Protein AF-A0A2E4K9B0-F1 (afdb_monomer)

pLDDT: mean 71.7, std 11.9, range [51.56, 93.31]

Secondary structure (DSSP, 8-state):
-TGGGT-S----------SSTT----------GGGHHHHHHHHHHHSGGGGGSTTHHHHSTT--TT-HHHHHHHHHHHHHHHHHHHHHH-

Sequence (90 aa):
MANSNNADLFISIHCDSFSKPSVRGTSTFIMGLSKSNANFNIAKRENSVIELEENSEEVYKDFDPNSTESIMLLNLTQKSKIDNSAILAF

Solvent-accessible surface area (backbone atoms only — not comparable to full-atom values): 6050 Å² total; per-residue (Å²): 107,60,78,82,63,70,53,94,74,88,85,87,88,82,84,85,86,65,97,55,86,85,71,82,85,87,84,83,86,69,83,59,76,94,39,49,71,59,52,45,52,46,50,48,62,70,48,45,62,48,78,73,41,98,56,38,71,74,78,41,68,91,60,52,95,82,42,71,64,52,52,49,53,50,51,53,53,46,64,74,42,40,66,61,45,52,65,73,70,110

Structure (mmCIF, N/CA/C/O backbone):
data_AF-A0A2E4K9B0-F1
#
_entry.id   AF-A0A2E4K9B0-F1
#
loop_
_atom_site.group_PDB
_atom_site.id
_atom_site.type_symbol
_atom_site.label_atom_id
_atom_site.label_alt_id
_atom_site.label_comp_id
_atom_site.label_asym_id
_atom_site.label_entity_id
_atom_site.label_seq_id
_atom_site.pdbx_PDB_ins_code
_atom_site.Cartn_x
_atom_site.Cartn_y
_atom_site.Cartn_z
_atom_site.occupancy
_atom_site.B_iso_or_equiv
_atom_site.auth_seq_id
_atom_site.auth_comp_id
_atom_site.auth_asym_id
_atom_site.auth_atom_id
_atom_site.pdbx_PDB_model_num
ATOM 1 N N . MET A 1 1 ? -13.574 2.511 5.302 1.00 64.56 1 MET A N 1
ATOM 2 C CA . MET A 1 1 ? -14.631 1.759 4.581 1.00 64.56 1 MET A CA 1
ATOM 3 C C . MET A 1 1 ? -14.424 0.250 4.624 1.00 64.56 1 MET A C 1
ATOM 5 O O . MET A 1 1 ? -15.294 -0.411 5.162 1.00 64.56 1 MET A O 1
ATOM 9 N N . ALA A 1 2 ? -13.336 -0.324 4.099 1.00 76.00 2 ALA A N 1
ATOM 10 C CA . ALA A 1 2 ? -13.184 -1.790 4.061 1.00 76.00 2 ALA A CA 1
ATOM 11 C C . ALA A 1 2 ? -13.182 -2.440 5.461 1.00 76.00 2 ALA A C 1
ATOM 13 O O . ALA A 1 2 ? -13.989 -3.325 5.728 1.00 76.00 2 ALA A O 1
ATOM 14 N N . ASN A 1 3 ? -12.364 -1.916 6.381 1.00 71.12 3 ASN A N 1
ATOM 15 C CA . ASN A 1 3 ? -12.327 -2.379 7.775 1.00 71.12 3 ASN A CA 1
ATOM 16 C C . ASN A 1 3 ? -13.669 -2.159 8.489 1.00 71.12 3 ASN A C 1
ATOM 18 O O . ASN A 1 3 ? -14.153 -3.033 9.192 1.00 71.12 3 ASN A O 1
ATOM 22 N N . SER A 1 4 ? -14.290 -1.001 8.252 1.00 75.81 4 SER A N 1
ATOM 23 C CA . SER A 1 4 ? -15.580 -0.597 8.826 1.00 75.81 4 SER A CA 1
ATOM 24 C C . SER A 1 4 ? -16.742 -1.503 8.399 1.00 75.81 4 SER A C 1
ATOM 26 O O . SER A 1 4 ? -17.734 -1.598 9.108 1.00 75.81 4 SER A O 1
ATOM 28 N N . ASN A 1 5 ? -16.629 -2.137 7.228 1.00 78.81 5 ASN A N 1
ATOM 29 C CA . ASN A 1 5 ? -17.642 -3.026 6.661 1.00 78.81 5 ASN A CA 1
ATOM 30 C C . ASN A 1 5 ? -17.277 -4.511 6.818 1.00 78.81 5 ASN A C 1
ATOM 32 O O . ASN A 1 5 ? -17.896 -5.343 6.163 1.00 78.81 5 ASN A O 1
ATOM 36 N N . ASN A 1 6 ? -16.277 -4.849 7.647 1.00 80.06 6 ASN A N 1
ATOM 37 C CA . ASN A 1 6 ? -15.822 -6.229 7.845 1.00 80.06 6 ASN A CA 1
ATOM 38 C C . ASN A 1 6 ? -15.541 -6.969 6.517 1.00 80.06 6 ASN A C 1
ATOM 40 O O . ASN A 1 6 ? -15.869 -8.142 6.371 1.00 80.06 6 ASN A O 1
ATOM 44 N N . ALA A 1 7 ? -14.959 -6.277 5.533 1.00 78.3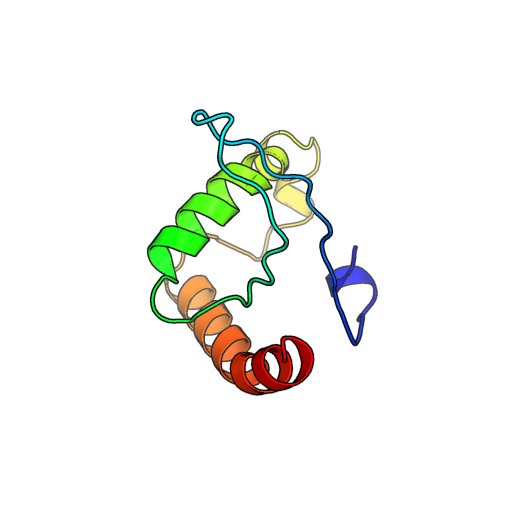1 7 ALA A N 1
ATOM 45 C CA . ALA A 1 7 ? -14.741 -6.850 4.210 1.00 78.31 7 ALA A CA 1
ATOM 46 C C . ALA A 1 7 ? -13.773 -8.047 4.253 1.00 78.31 7 ALA A C 1
ATOM 48 O O . ALA A 1 7 ? -12.693 -7.961 4.839 1.00 78.31 7 ALA A O 1
ATOM 49 N N . ASP A 1 8 ? -14.129 -9.132 3.563 1.00 82.56 8 ASP A N 1
ATOM 50 C CA . ASP A 1 8 ? -13.294 -10.337 3.456 1.00 82.56 8 ASP A CA 1
ATOM 51 C C . ASP A 1 8 ? -12.095 -10.155 2.507 1.00 82.56 8 ASP A C 1
ATOM 53 O O . ASP A 1 8 ? -11.075 -10.834 2.639 1.00 82.56 8 ASP A O 1
ATOM 57 N N . LEU A 1 9 ? -12.206 -9.221 1.555 1.00 80.31 9 LEU A N 1
ATOM 58 C CA . LEU A 1 9 ? -11.182 -8.889 0.568 1.00 80.31 9 LEU A CA 1
ATOM 59 C C . LEU A 1 9 ? -11.172 -7.382 0.292 1.00 80.31 9 LEU A C 1
ATOM 61 O O . LEU A 1 9 ? -12.219 -6.765 0.101 1.00 80.31 9 LEU A O 1
ATOM 65 N N . PHE A 1 10 ? -9.975 -6.802 0.215 1.00 84.69 10 PHE A N 1
ATOM 66 C CA . PHE A 1 10 ? -9.768 -5.416 -0.193 1.00 84.69 10 PHE A CA 1
ATOM 67 C C . PHE A 1 10 ? -8.816 -5.352 -1.388 1.00 84.69 10 PHE A C 1
ATOM 69 O O . PHE A 1 10 ? -7.719 -5.905 -1.339 1.00 84.69 10 PHE A O 1
ATOM 76 N N . ILE A 1 11 ? -9.236 -4.658 -2.448 1.00 85.44 11 ILE A N 1
ATOM 77 C CA . ILE A 1 11 ? -8.440 -4.406 -3.653 1.00 85.44 11 ILE A CA 1
ATOM 78 C C . ILE A 1 11 ? -8.371 -2.894 -3.851 1.00 85.44 11 ILE A C 1
ATOM 80 O O . ILE A 1 11 ? -9.408 -2.236 -3.923 1.00 85.44 11 ILE A O 1
ATOM 84 N N . SER A 1 12 ? -7.155 -2.361 -3.971 1.00 85.62 12 SER A N 1
ATOM 85 C CA . SER A 1 12 ? -6.924 -0.965 -4.348 1.00 85.62 12 SER A CA 1
ATOM 86 C C . SER A 1 12 ? -6.376 -0.903 -5.771 1.00 85.62 12 SER A C 1
ATOM 88 O O . SER A 1 12 ? -5.394 -1.575 -6.084 1.00 85.62 12 SER A O 1
ATOM 90 N N . ILE A 1 13 ? -7.017 -0.119 -6.639 1.00 85.38 13 ILE A N 1
ATOM 91 C CA . ILE A 1 13 ? -6.646 0.017 -8.053 1.00 85.38 13 ILE A CA 1
ATOM 92 C C . ILE A 1 13 ? -6.006 1.388 -8.250 1.00 85.38 13 ILE A C 1
ATOM 94 O O . ILE A 1 13 ? -6.635 2.410 -7.987 1.00 85.38 13 ILE A O 1
ATOM 98 N N . HIS A 1 14 ? -4.769 1.404 -8.743 1.00 84.62 14 HIS A N 1
ATOM 99 C CA . HIS A 1 14 ? -4.002 2.623 -8.987 1.00 84.62 14 HIS A CA 1
ATOM 100 C C . HIS A 1 14 ? -3.529 2.687 -10.442 1.00 84.62 14 HIS A C 1
ATOM 102 O O . HIS A 1 14 ? -3.284 1.662 -11.079 1.00 84.62 14 HIS A O 1
ATOM 108 N N . CYS A 1 15 ? -3.391 3.908 -10.960 1.00 86.44 15 CYS A N 1
ATOM 109 C CA . CYS A 1 15 ? -2.691 4.193 -12.207 1.00 86.44 15 CYS A CA 1
ATOM 110 C C . CYS A 1 15 ? -1.463 5.035 -11.871 1.00 86.44 15 CYS A C 1
ATOM 112 O O . CYS A 1 15 ? -1.540 6.262 -11.780 1.00 86.44 15 CYS A O 1
ATOM 114 N N . ASP A 1 16 ? -0.343 4.359 -11.647 1.00 84.56 16 ASP A N 1
ATOM 115 C CA . ASP A 1 16 ? 0.880 5.016 -11.206 1.00 84.56 16 ASP A CA 1
ATOM 116 C C . ASP A 1 16 ? 1.503 5.853 -12.326 1.00 84.56 16 ASP A C 1
ATOM 118 O O . ASP A 1 16 ? 1.379 5.554 -13.517 1.00 84.56 16 ASP A O 1
ATOM 122 N N . SER A 1 17 ? 2.217 6.908 -11.933 1.00 84.31 17 SER A N 1
ATOM 123 C CA . SER A 1 17 ? 3.001 7.731 -12.852 1.00 84.31 17 SER A CA 1
ATOM 124 C C . SER A 1 17 ? 4.485 7.607 -12.535 1.00 84.31 17 SER A C 1
ATOM 126 O O . SER A 1 17 ? 4.896 7.548 -11.377 1.00 84.31 17 SER A O 1
ATOM 128 N N . PHE A 1 18 ? 5.305 7.576 -13.582 1.00 86.81 18 PHE A N 1
ATOM 129 C CA . PHE A 1 18 ? 6.756 7.531 -13.468 1.00 86.81 18 PHE A CA 1
ATOM 130 C C . PHE A 1 18 ? 7.375 8.671 -14.269 1.00 86.81 18 PHE A C 1
ATOM 132 O O . PHE A 1 18 ? 6.925 9.002 -15.363 1.00 86.81 18 PHE A O 1
ATOM 139 N N . SER A 1 19 ? 8.465 9.239 -13.749 1.00 90.38 19 SER A N 1
ATOM 140 C CA . SER A 1 19 ? 9.214 10.305 -14.428 1.00 90.38 19 SER A CA 1
ATOM 141 C C . SER A 1 19 ? 9.855 9.850 -15.744 1.00 90.38 19 SER A C 1
ATOM 143 O O . SER A 1 19 ? 10.167 10.675 -16.600 1.00 90.38 19 SER A O 1
ATOM 145 N N . LYS A 1 20 ? 10.051 8.536 -15.924 1.00 93.06 20 LYS A N 1
ATOM 146 C CA . LYS A 1 20 ? 10.539 7.939 -17.170 1.00 93.06 20 LYS A CA 1
ATOM 147 C C . LYS A 1 20 ? 9.353 7.495 -18.042 1.00 93.06 20 LYS A C 1
ATOM 149 O O . LYS A 1 20 ? 8.691 6.525 -17.680 1.00 93.06 20 LYS A O 1
ATOM 154 N N . PRO A 1 21 ? 9.142 8.099 -19.226 1.00 88.25 21 PRO A N 1
ATOM 155 C CA . PRO A 1 21 ? 7.993 7.800 -20.089 1.00 88.25 21 PRO A CA 1
ATOM 156 C C . PRO A 1 21 ? 8.059 6.421 -20.768 1.00 88.25 21 PRO A C 1
ATOM 158 O O . PRO A 1 21 ? 7.090 5.979 -21.376 1.00 88.25 21 PRO A O 1
ATOM 161 N N . SER A 1 22 ? 9.199 5.729 -20.694 1.00 93.31 22 SER A N 1
ATOM 162 C CA . SER A 1 22 ?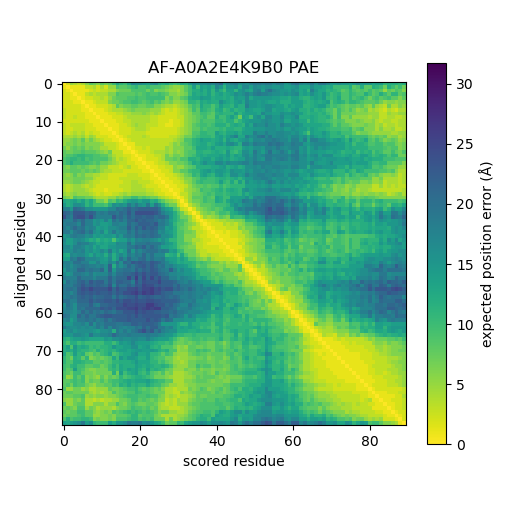 9.352 4.367 -21.215 1.00 93.31 22 SER A CA 1
ATOM 163 C C . SER A 1 22 ? 8.775 3.287 -20.294 1.00 93.31 22 SER A C 1
ATOM 165 O O . SER A 1 22 ? 8.630 2.144 -20.731 1.00 93.31 22 SER A O 1
ATOM 167 N N . VAL A 1 23 ? 8.467 3.620 -19.035 1.00 90.19 23 VAL A N 1
ATOM 168 C CA . VAL A 1 23 ? 7.929 2.673 -18.052 1.00 90.19 23 VAL A CA 1
ATOM 169 C C . VAL A 1 23 ? 6.454 2.421 -18.345 1.00 90.19 23 VAL A C 1
ATOM 171 O O . VAL A 1 23 ? 5.660 3.350 -18.447 1.00 90.19 23 VAL A O 1
ATOM 174 N N . ARG A 1 24 ? 6.099 1.146 -18.500 1.00 89.00 24 ARG A N 1
ATOM 175 C CA . ARG A 1 24 ? 4.744 0.667 -18.789 1.00 89.00 24 ARG A CA 1
ATOM 176 C C . ARG A 1 24 ? 4.606 -0.782 -18.342 1.00 89.00 24 ARG A C 1
ATOM 178 O O . ARG A 1 24 ? 5.584 -1.525 -18.388 1.00 89.00 24 ARG A O 1
ATOM 185 N N . GLY A 1 25 ? 3.400 -1.178 -17.957 1.00 88.75 25 GLY A N 1
ATOM 186 C CA . GLY A 1 25 ? 3.091 -2.527 -17.492 1.00 88.75 25 GLY A CA 1
ATOM 187 C C . GLY A 1 25 ? 2.112 -2.504 -16.327 1.00 88.75 25 GLY A C 1
ATOM 188 O O . GLY A 1 25 ? 1.702 -1.439 -15.872 1.00 88.75 25 GLY A O 1
ATOM 189 N N . THR A 1 26 ? 1.741 -3.690 -15.860 1.00 87.88 26 THR A N 1
ATOM 190 C CA . THR A 1 26 ? 0.907 -3.884 -14.672 1.00 87.88 26 THR A CA 1
ATOM 191 C C . THR A 1 26 ? 1.770 -4.387 -13.527 1.00 87.88 26 THR A C 1
ATOM 193 O O . THR A 1 26 ? 2.630 -5.245 -13.730 1.00 87.88 26 THR A O 1
ATOM 196 N N . SER A 1 27 ? 1.516 -3.899 -12.321 1.00 83.56 27 SER A N 1
ATOM 197 C CA . SER A 1 27 ? 2.161 -4.381 -11.103 1.00 83.56 27 SER A CA 1
ATOM 198 C C . SER A 1 27 ? 1.118 -4.695 -10.044 1.00 83.56 27 SER A C 1
ATOM 200 O O . SER A 1 27 ? 0.231 -3.885 -9.787 1.00 83.56 27 SER A O 1
ATOM 202 N N . THR A 1 28 ? 1.268 -5.854 -9.410 1.00 84.50 28 THR A N 1
ATOM 203 C CA . THR A 1 28 ? 0.500 -6.250 -8.230 1.00 84.50 28 THR A CA 1
ATOM 204 C C . THR A 1 28 ? 1.392 -6.103 -7.009 1.00 84.50 28 THR A C 1
ATOM 206 O O . THR A 1 28 ? 2.521 -6.599 -6.995 1.00 84.50 28 THR A O 1
ATOM 209 N N . PHE A 1 29 ? 0.893 -5.427 -5.979 1.00 82.19 29 PHE A N 1
ATOM 210 C CA . PHE A 1 29 ? 1.614 -5.228 -4.730 1.00 82.19 29 PHE A CA 1
ATOM 211 C C . PHE A 1 29 ? 0.860 -5.896 -3.586 1.00 82.19 29 PHE A C 1
ATOM 213 O O . PHE A 1 29 ? -0.347 -5.724 -3.442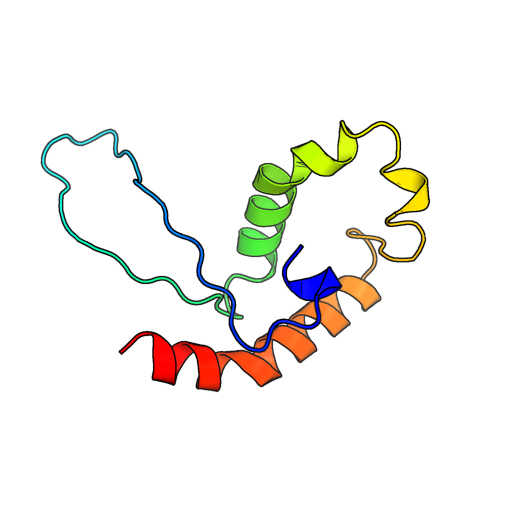 1.00 82.19 29 PHE A O 1
ATOM 220 N N . ILE A 1 30 ? 1.596 -6.622 -2.747 1.00 82.62 30 ILE A N 1
ATOM 221 C CA . ILE A 1 30 ? 1.111 -7.098 -1.452 1.00 82.62 30 ILE A CA 1
ATOM 222 C C . ILE A 1 30 ? 1.846 -6.354 -0.342 1.00 82.62 30 ILE A C 1
ATOM 224 O O . ILE A 1 30 ? 3.024 -6.009 -0.474 1.00 82.62 30 ILE A O 1
ATOM 228 N N . MET A 1 31 ? 1.162 -6.114 0.773 1.00 74.69 31 MET A N 1
ATOM 229 C CA . MET A 1 31 ? 1.782 -5.462 1.920 1.00 74.69 31 MET A CA 1
ATOM 230 C C . MET A 1 31 ? 2.765 -6.423 2.604 1.00 74.69 31 MET A C 1
ATOM 232 O O . MET A 1 31 ? 2.368 -7.391 3.247 1.00 74.69 31 MET A O 1
ATOM 236 N N . GLY A 1 32 ? 4.063 -6.164 2.429 1.00 66.12 32 GLY A N 1
ATOM 237 C CA . GLY A 1 32 ? 5.145 -6.959 3.011 1.00 66.12 32 GLY A CA 1
ATOM 238 C C . GLY A 1 32 ? 5.558 -6.513 4.419 1.00 66.12 32 GLY A C 1
ATOM 239 O O . GLY A 1 32 ? 5.552 -5.322 4.728 1.00 66.12 32 GLY A O 1
ATOM 240 N N . LEU A 1 33 ? 6.011 -7.469 5.240 1.00 61.25 33 LEU A N 1
ATOM 241 C CA . LEU A 1 33 ? 6.488 -7.243 6.617 1.00 61.25 33 LEU A CA 1
ATOM 242 C C . LEU A 1 33 ? 7.837 -6.505 6.692 1.00 61.25 33 LEU A C 1
ATOM 244 O O . LEU A 1 33 ? 8.097 -5.758 7.631 1.00 61.25 33 LEU A O 1
ATOM 248 N N . SER A 1 34 ? 8.709 -6.701 5.698 1.00 55.31 34 SER A N 1
ATOM 249 C CA . SER A 1 34 ? 10.101 -6.212 5.688 1.00 55.31 34 SER A CA 1
ATOM 250 C C . SER A 1 34 ? 10.240 -4.698 5.532 1.00 55.31 34 SER A C 1
ATOM 252 O O . SER A 1 34 ? 11.315 -4.145 5.755 1.00 55.31 34 SER A O 1
ATOM 254 N N . LYS A 1 35 ? 9.154 -4.020 5.160 1.00 51.56 35 LYS A N 1
ATOM 255 C CA . LYS A 1 35 ? 9.089 -2.566 5.053 1.00 51.56 35 LYS A CA 1
ATOM 256 C C . LYS A 1 35 ? 8.140 -1.966 6.078 1.00 51.56 35 LYS A C 1
ATOM 258 O O . LYS A 1 35 ? 7.716 -0.850 5.843 1.00 51.56 35 LYS A O 1
ATOM 263 N N . SER A 1 36 ? 7.814 -2.640 7.187 1.00 57.28 36 SER A N 1
ATOM 264 C CA . SER A 1 36 ? 6.797 -2.148 8.131 1.00 57.28 36 SER A CA 1
ATOM 265 C C . SER A 1 36 ? 6.986 -0.670 8.478 1.00 57.28 36 SER A C 1
ATOM 267 O O . SER A 1 36 ? 6.056 0.079 8.264 1.00 57.28 36 SER A O 1
ATOM 269 N N . ASN A 1 37 ? 8.195 -0.202 8.811 1.00 52.84 37 ASN A N 1
ATOM 270 C CA . ASN A 1 37 ? 8.463 1.227 9.056 1.00 52.84 37 ASN A CA 1
ATOM 271 C C . ASN A 1 37 ? 8.366 2.131 7.810 1.00 52.84 37 ASN A C 1
ATOM 273 O O . ASN A 1 37 ? 7.867 3.248 7.898 1.00 52.84 37 ASN A O 1
ATOM 277 N N . ALA A 1 38 ? 8.839 1.689 6.641 1.00 56.47 38 ALA A N 1
ATOM 278 C CA . ALA A 1 38 ? 8.794 2.498 5.417 1.00 56.47 38 ALA A CA 1
ATOM 279 C C . ALA A 1 38 ? 7.381 2.545 4.809 1.00 56.47 38 ALA A C 1
ATOM 281 O O . ALA A 1 38 ? 6.910 3.615 4.444 1.00 56.47 38 ALA A O 1
ATOM 282 N N . ASN A 1 39 ? 6.687 1.408 4.768 1.00 57.69 39 ASN A N 1
ATOM 283 C CA . ASN A 1 39 ? 5.269 1.284 4.449 1.00 57.69 39 ASN A CA 1
ATOM 284 C C . ASN 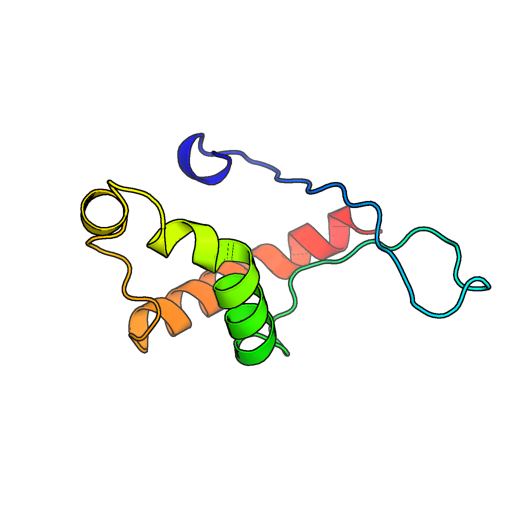A 1 39 ? 4.419 2.019 5.478 1.00 57.69 39 ASN A C 1
ATOM 286 O O . ASN A 1 39 ? 3.420 2.599 5.099 1.00 57.69 39 ASN A O 1
ATOM 290 N N . PHE A 1 40 ? 4.815 2.042 6.751 1.00 60.84 40 PHE A N 1
ATOM 291 C CA . PHE A 1 40 ? 4.138 2.825 7.777 1.00 60.84 40 PHE A CA 1
ATOM 292 C C . PHE A 1 40 ? 4.320 4.320 7.557 1.00 60.84 40 PHE A C 1
ATOM 294 O O . PHE A 1 40 ? 3.353 5.054 7.667 1.00 60.84 40 PHE A O 1
ATOM 301 N N . ASN A 1 41 ? 5.513 4.779 7.176 1.00 59.38 41 ASN A N 1
ATOM 302 C CA . ASN A 1 41 ? 5.740 6.183 6.829 1.00 59.38 41 ASN A CA 1
ATOM 303 C C . ASN A 1 41 ? 5.021 6.584 5.531 1.00 59.38 41 ASN A C 1
ATOM 305 O O . ASN A 1 41 ? 4.491 7.688 5.451 1.00 59.38 41 ASN A O 1
ATOM 309 N N . ILE A 1 42 ? 4.973 5.700 4.528 1.00 60.44 42 ILE A N 1
ATOM 310 C CA . ILE A 1 42 ? 4.197 5.914 3.297 1.00 60.44 42 ILE A CA 1
ATOM 311 C C . ILE A 1 42 ? 2.705 5.906 3.612 1.00 60.44 42 ILE A C 1
ATOM 313 O O . ILE A 1 42 ? 2.029 6.846 3.237 1.00 60.44 42 ILE A O 1
ATOM 317 N N . ALA A 1 43 ? 2.206 4.937 4.377 1.00 60.44 43 ALA A N 1
ATOM 318 C CA . ALA A 1 43 ? 0.818 4.887 4.816 1.00 60.44 43 ALA A CA 1
ATOM 319 C C . ALA A 1 43 ? 0.465 6.087 5.701 1.00 60.44 43 ALA A C 1
ATOM 321 O O . ALA A 1 43 ? -0.612 6.632 5.542 1.00 60.44 43 ALA A O 1
ATOM 322 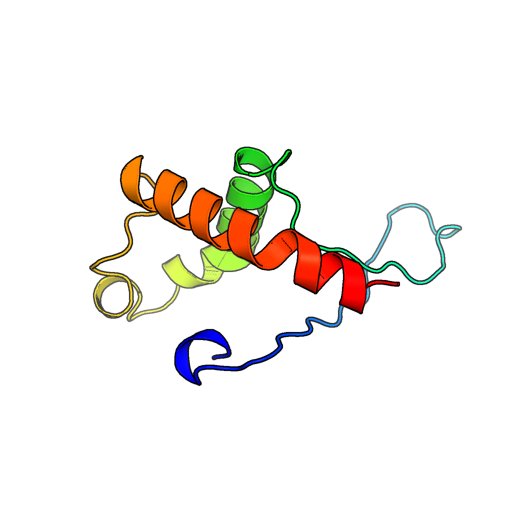N N . LYS A 1 44 ? 1.357 6.552 6.585 1.00 59.94 44 LYS A N 1
ATOM 323 C CA . LYS A 1 44 ? 1.180 7.803 7.339 1.00 59.94 44 LYS A CA 1
ATOM 324 C C . LYS A 1 44 ? 1.096 8.998 6.407 1.00 59.94 44 LYS A C 1
ATOM 326 O O . LYS A 1 44 ? 0.274 9.860 6.641 1.00 59.94 44 LYS A O 1
ATOM 331 N N . ARG A 1 45 ? 1.927 9.060 5.365 1.00 63.00 45 ARG A N 1
ATOM 332 C CA . ARG A 1 45 ? 1.932 10.161 4.393 1.00 63.00 45 ARG A CA 1
ATOM 333 C C . ARG A 1 45 ? 0.736 10.120 3.436 1.00 63.00 45 ARG A C 1
ATOM 335 O O . ARG A 1 45 ? 0.220 11.165 3.074 1.00 63.00 45 ARG A O 1
ATOM 342 N N . GLU A 1 46 ? 0.321 8.946 2.981 1.00 61.06 46 GLU A N 1
ATOM 343 C CA . GLU A 1 46 ? -0.840 8.769 2.100 1.00 61.06 46 GLU A CA 1
ATOM 344 C C . GLU A 1 46 ? -2.143 8.947 2.880 1.00 61.06 46 GLU A C 1
ATOM 346 O O . GLU A 1 46 ? -3.075 9.574 2.388 1.00 61.06 46 GLU A O 1
ATOM 351 N N . ASN A 1 47 ? -2.172 8.485 4.131 1.00 60.41 47 ASN A N 1
ATOM 352 C CA . ASN A 1 47 ? -3.292 8.666 5.043 1.00 60.41 47 ASN A CA 1
ATOM 353 C C . ASN A 1 47 ? -3.153 9.914 5.930 1.00 60.41 47 ASN A C 1
ATOM 355 O O . ASN A 1 47 ? -3.969 10.085 6.825 1.00 60.41 47 ASN A O 1
ATOM 359 N N . SER A 1 48 ? -2.185 10.818 5.711 1.00 62.03 48 SER A 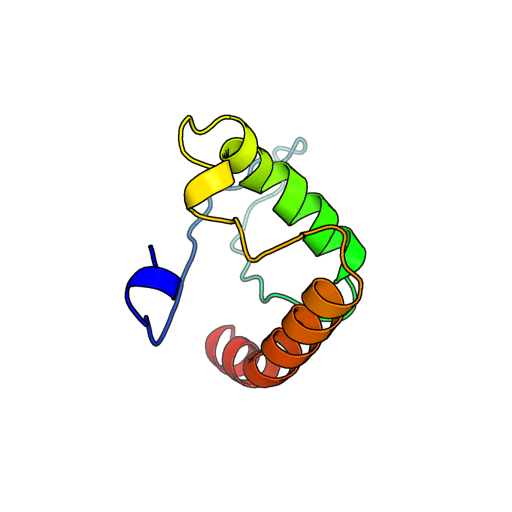N 1
ATOM 360 C CA . SER A 1 48 ? -2.087 12.071 6.493 1.00 62.03 48 SER A CA 1
ATOM 361 C C . SER A 1 48 ? -3.257 13.009 6.203 1.00 62.03 48 SER A C 1
ATOM 363 O O . SER A 1 48 ? -3.488 13.961 6.936 1.00 62.03 48 SER A O 1
ATOM 365 N N . VAL A 1 49 ? -4.015 12.726 5.139 1.00 59.41 49 VAL A N 1
ATOM 366 C CA . VAL A 1 49 ? -5.339 13.307 4.897 1.00 59.41 49 VAL A CA 1
ATOM 367 C C . VAL A 1 49 ? -6.279 13.091 6.086 1.00 59.41 49 VAL A C 1
ATOM 369 O O . VAL A 1 49 ? -7.089 13.968 6.345 1.00 59.41 49 VAL A O 1
ATOM 372 N N . ILE A 1 50 ? -6.119 12.001 6.848 1.00 61.41 50 ILE A N 1
ATOM 373 C CA . ILE A 1 50 ? -6.906 11.722 8.055 1.00 61.41 50 ILE A CA 1
ATOM 374 C C . ILE A 1 50 ? -6.696 12.809 9.117 1.00 61.41 50 ILE A C 1
ATOM 376 O O . ILE A 1 50 ? -7.652 13.188 9.774 1.00 61.41 50 ILE A O 1
ATOM 380 N N . GLU A 1 51 ? -5.490 13.370 9.266 1.00 55.44 51 GLU A N 1
ATOM 381 C CA . GLU A 1 51 ? -5.234 14.456 10.235 1.00 55.44 51 GLU A CA 1
ATOM 382 C C . GLU A 1 51 ? -5.896 15.786 9.830 1.00 55.44 51 GLU A C 1
ATOM 384 O O . GLU A 1 51 ? -6.035 16.687 10.653 1.00 55.44 51 GLU A O 1
ATOM 389 N N . LEU A 1 52 ? -6.311 15.916 8.566 1.00 58.19 52 LEU A N 1
ATOM 390 C CA . LEU A 1 52 ? -7.028 17.083 8.049 1.00 58.19 52 LEU A CA 1
ATOM 391 C C . LEU A 1 52 ? -8.557 16.918 8.127 1.00 58.19 52 LEU A C 1
ATOM 393 O O . LEU A 1 52 ? -9.278 17.855 7.786 1.00 58.19 52 LEU A O 1
ATOM 397 N N . GLU A 1 53 ? -9.060 15.751 8.548 1.00 58.69 53 GLU A N 1
ATOM 398 C CA . GLU A 1 53 ? -10.491 15.496 8.740 1.00 58.69 53 GLU A CA 1
ATOM 399 C C . GLU A 1 53 ? -10.968 16.072 10.086 1.00 58.69 53 GLU A C 1
ATOM 401 O O . GLU A 1 53 ? -10.360 15.832 11.133 1.00 58.69 53 GLU A O 1
ATOM 406 N N . GLU A 1 54 ? -12.084 16.815 10.071 1.00 55.31 54 GLU 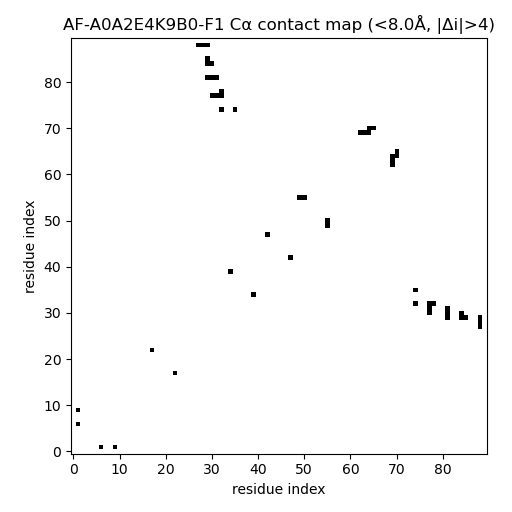A N 1
ATOM 407 C CA . GLU A 1 54 ? -12.636 17.532 11.240 1.00 55.31 54 GLU A CA 1
ATOM 408 C C . GLU A 1 54 ? -12.979 16.619 12.437 1.00 55.31 54 GLU A C 1
ATOM 410 O O . GLU A 1 54 ? -13.105 17.097 13.560 1.00 55.31 54 GLU A O 1
ATOM 415 N N . ASN A 1 55 ? -13.117 15.308 12.219 1.00 58.66 55 ASN A N 1
ATOM 416 C CA . ASN A 1 55 ? -13.518 14.300 13.208 1.00 58.66 55 ASN A CA 1
ATOM 417 C C . ASN A 1 55 ? -12.431 13.244 13.502 1.00 58.66 55 ASN A C 1
ATOM 419 O O . ASN A 1 55 ? -12.724 12.190 14.074 1.00 58.66 55 ASN A O 1
ATOM 423 N N . SER A 1 56 ? -11.183 13.503 13.115 1.00 51.97 56 SER A N 1
ATOM 424 C CA . SER A 1 56 ? -10.064 12.563 13.260 1.00 51.97 56 SER A CA 1
ATOM 425 C C . SER A 1 56 ? -9.791 12.142 14.712 1.00 51.97 56 SER A C 1
ATOM 427 O O . SER A 1 56 ? -9.578 10.957 14.981 1.00 51.97 56 SER A O 1
ATOM 429 N N . GLU A 1 57 ? -9.890 13.071 15.666 1.00 57.47 57 GLU A N 1
ATOM 430 C CA . GLU A 1 57 ? -9.683 12.796 17.096 1.00 57.47 57 GLU A CA 1
ATOM 431 C C . GLU A 1 57 ? -10.765 11.881 17.703 1.00 57.47 57 GLU A C 1
ATOM 433 O O . GLU A 1 57 ? -10.462 11.070 18.578 1.00 57.47 57 GLU A O 1
ATOM 438 N N . GLU A 1 58 ? -12.014 11.952 17.226 1.00 59.69 58 GLU A N 1
ATOM 439 C CA . GLU A 1 58 ? -13.099 11.073 17.695 1.00 59.69 58 GLU A CA 1
ATOM 440 C C . GLU A 1 58 ? -13.027 9.673 17.073 1.00 59.69 58 GLU A C 1
ATOM 442 O O . GLU A 1 58 ? -13.266 8.678 17.759 1.00 59.69 58 GLU A O 1
ATOM 447 N N . VAL A 1 59 ? -12.691 9.575 15.782 1.00 57.62 59 VAL A N 1
ATOM 448 C CA . VAL A 1 59 ? -12.709 8.305 15.033 1.00 57.62 59 VAL A CA 1
ATOM 449 C C . VAL A 1 59 ? -11.503 7.419 15.365 1.00 57.62 59 VAL A C 1
ATOM 451 O O . VAL A 1 59 ? -11.631 6.193 15.367 1.00 57.62 59 VAL A O 1
ATOM 454 N N . TYR A 1 60 ? -10.345 8.015 15.673 1.00 58.66 60 TYR A N 1
ATOM 455 C CA . TYR A 1 60 ? -9.081 7.296 15.891 1.00 58.66 60 TYR A CA 1
ATOM 456 C C . TYR A 1 60 ? -8.546 7.392 17.327 1.00 58.66 60 TYR A C 1
ATOM 458 O O . TYR A 1 60 ? -7.400 7.029 17.576 1.00 58.66 60 TYR A O 1
ATOM 466 N N . LYS A 1 61 ? -9.383 7.809 18.284 1.00 56.31 61 LYS A N 1
ATOM 467 C CA . LYS A 1 61 ? -9.086 7.932 19.725 1.00 56.31 61 LYS A CA 1
ATOM 468 C C . LYS A 1 61 ? -8.265 6.777 20.326 1.00 56.31 61 LYS A C 1
ATOM 470 O O . LYS A 1 61 ? -7.418 7.013 21.183 1.00 56.31 61 LYS A O 1
ATOM 475 N N . ASP A 1 62 ? -8.540 5.540 19.914 1.00 59.31 62 ASP A N 1
ATOM 476 C CA . ASP A 1 62 ? -7.917 4.331 20.473 1.00 59.31 62 ASP A CA 1
ATOM 477 C C . ASP A 1 62 ? -6.753 3.795 19.611 1.00 59.31 62 ASP A C 1
ATOM 479 O O . ASP A 1 62 ? -6.187 2.740 19.900 1.00 59.31 62 ASP A O 1
ATOM 483 N N . PHE A 1 63 ? -6.385 4.507 18.541 1.00 59.34 63 PHE A N 1
ATOM 484 C CA . PHE A 1 63 ? -5.284 4.158 17.652 1.00 59.34 63 PHE A CA 1
ATOM 485 C C . PHE A 1 63 ? -4.220 5.253 17.689 1.00 59.34 63 PHE A C 1
ATOM 487 O O . PHE A 1 63 ? -4.294 6.232 16.956 1.00 59.34 63 PHE A O 1
ATOM 494 N N . ASP A 1 64 ? -3.198 5.062 18.524 1.00 65.00 64 ASP A N 1
ATOM 495 C CA . ASP A 1 64 ? -2.002 5.903 18.493 1.00 65.00 64 ASP A CA 1
ATOM 496 C C . ASP A 1 64 ? -1.007 5.340 17.461 1.00 65.00 64 ASP A C 1
ATOM 498 O O . ASP A 1 64 ? -0.400 4.290 17.707 1.00 65.00 64 ASP A O 1
ATOM 502 N N . PRO A 1 65 ? -0.797 6.009 16.312 1.00 59.81 65 PRO A N 1
ATOM 503 C CA . PRO A 1 65 ? 0.177 5.597 15.309 1.00 59.81 65 PRO A CA 1
ATOM 504 C C . PRO A 1 65 ? 1.631 5.887 15.742 1.00 59.81 65 PRO A C 1
ATOM 506 O O . PRO A 1 65 ? 2.561 5.768 14.944 1.00 59.81 65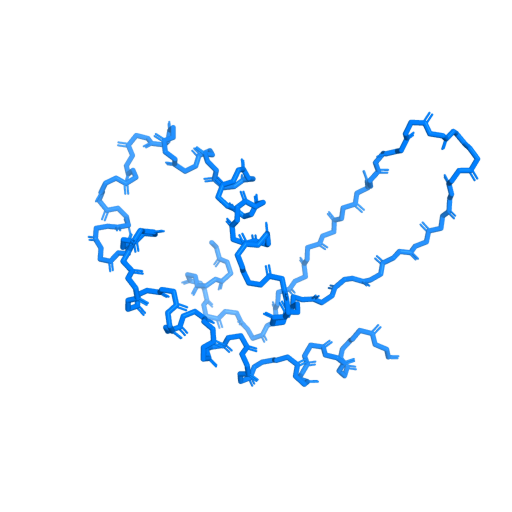 PRO A O 1
ATOM 509 N N . ASN A 1 66 ? 1.873 6.321 16.975 1.00 62.88 66 ASN A N 1
ATOM 510 C CA . ASN A 1 66 ? 3.205 6.467 17.555 1.00 62.88 66 ASN A CA 1
ATOM 511 C C . ASN A 1 66 ? 3.459 5.484 18.708 1.00 62.88 66 ASN A C 1
ATOM 513 O O . ASN A 1 66 ? 4.596 5.408 19.178 1.00 62.88 66 ASN A O 1
ATOM 517 N N . SER A 1 67 ? 2.460 4.698 19.132 1.00 74.62 67 SER A N 1
ATOM 518 C CA . SER A 1 67 ? 2.650 3.701 20.186 1.00 74.62 67 SER A CA 1
ATOM 519 C C . SER A 1 67 ? 3.308 2.428 19.649 1.00 74.62 67 SER A C 1
ATOM 521 O O . SER A 1 67 ? 3.071 1.974 18.522 1.00 74.62 67 SER A O 1
ATOM 523 N N . THR A 1 68 ? 4.160 1.826 20.476 1.00 69.25 68 THR A N 1
ATOM 524 C CA . THR A 1 68 ? 4.878 0.595 20.113 1.00 69.25 68 THR A CA 1
ATOM 525 C C . THR A 1 68 ? 3.906 -0.582 20.004 1.00 69.25 68 THR A C 1
ATOM 527 O O . THR A 1 68 ? 4.059 -1.453 19.148 1.00 69.25 68 THR A O 1
ATOM 530 N N . GLU A 1 69 ? 2.864 -0.575 20.828 1.00 66.06 69 GLU A N 1
ATOM 531 C CA . GLU A 1 69 ? 1.797 -1.564 20.886 1.00 66.06 69 GLU A CA 1
ATOM 532 C C . GLU A 1 69 ? 0.956 -1.570 19.602 1.00 66.06 69 GLU A C 1
ATOM 534 O O . GLU A 1 69 ? 0.740 -2.640 19.028 1.00 66.06 69 GLU A O 1
ATOM 539 N N . SER A 1 70 ? 0.554 -0.397 19.092 1.00 66.06 70 SER A N 1
ATOM 540 C CA . SER A 1 70 ? -0.168 -0.273 17.815 1.00 66.06 70 SER A CA 1
ATOM 541 C C . SER A 1 70 ? 0.660 -0.820 16.654 1.00 66.06 70 SER A C 1
ATOM 543 O O . SER A 1 70 ? 0.154 -1.556 15.803 1.00 66.06 70 SER A O 1
ATOM 545 N N . ILE A 1 71 ? 1.962 -0.514 16.641 1.00 70.38 71 ILE A N 1
ATOM 546 C CA . ILE A 1 71 ? 2.895 -1.022 15.631 1.00 70.38 71 ILE A CA 1
ATOM 547 C C . ILE A 1 71 ? 3.031 -2.546 15.748 1.00 70.38 71 ILE A C 1
ATOM 549 O O . ILE A 1 71 ? 3.014 -3.250 14.736 1.00 70.38 71 ILE A O 1
ATOM 553 N N . MET A 1 72 ? 3.144 -3.092 16.960 1.00 71.44 72 MET A N 1
ATOM 554 C CA . MET A 1 72 ? 3.260 -4.535 17.179 1.00 71.44 72 MET A CA 1
ATOM 555 C C . MET A 1 72 ? 1.995 -5.285 16.730 1.00 71.44 72 MET A C 1
ATOM 557 O O . MET A 1 72 ? 2.098 -6.283 16.011 1.00 71.44 72 MET A O 1
ATOM 561 N N . LEU A 1 73 ? 0.808 -4.781 17.078 1.00 72.06 73 LEU A N 1
ATOM 562 C CA . LEU A 1 73 ? -0.477 -5.355 16.670 1.00 72.06 73 LEU A CA 1
ATOM 563 C C . LEU A 1 73 ? -0.666 -5.314 15.147 1.00 72.06 73 LEU A C 1
ATOM 565 O O . LEU A 1 73 ? -1.104 -6.302 14.547 1.00 72.06 73 LEU A O 1
ATOM 569 N N . LEU A 1 74 ? -0.286 -4.204 14.510 1.00 72.19 74 LEU A N 1
ATOM 570 C CA . LEU A 1 74 ? -0.315 -4.064 13.056 1.00 72.19 74 LEU A CA 1
ATOM 571 C C . LEU A 1 74 ? 0.597 -5.101 12.386 1.00 72.19 74 LEU A C 1
ATOM 573 O O . LEU A 1 74 ? 0.169 -5.781 11.455 1.00 72.19 74 LEU A O 1
ATOM 577 N N . ASN A 1 75 ? 1.822 -5.282 12.891 1.00 70.62 75 ASN A N 1
ATOM 578 C CA . ASN A 1 75 ? 2.760 -6.282 12.375 1.00 70.62 75 ASN A CA 1
ATOM 579 C C . ASN A 1 75 ? 2.225 -7.715 12.521 1.00 70.62 75 ASN A C 1
ATOM 581 O O . ASN A 1 75 ? 2.320 -8.503 11.580 1.00 70.62 75 ASN A O 1
ATOM 585 N N . LEU A 1 76 ? 1.643 -8.063 13.673 1.00 76.75 76 LEU A N 1
ATOM 586 C CA . LEU A 1 76 ? 1.034 -9.380 13.899 1.00 76.75 76 LEU A CA 1
ATOM 587 C C . LEU A 1 76 ? -0.139 -9.628 12.946 1.00 76.75 76 LEU A C 1
ATOM 589 O O . LEU A 1 76 ? -0.231 -10.693 12.330 1.00 76.75 76 LEU A O 1
ATOM 593 N N . THR A 1 77 ? -0.993 -8.621 12.768 1.00 77.00 77 THR A N 1
ATOM 594 C CA . THR A 1 77 ? -2.139 -8.688 11.856 1.00 77.00 77 THR A CA 1
ATOM 595 C C . THR A 1 77 ? -1.675 -8.867 10.413 1.00 77.00 77 THR A C 1
ATOM 597 O O . THR A 1 77 ? -2.133 -9.786 9.735 1.00 77.00 77 THR A O 1
ATOM 600 N N . GLN A 1 78 ? -0.700 -8.074 9.957 1.00 73.56 78 GLN A N 1
ATOM 601 C CA . GLN A 1 78 ? -0.105 -8.214 8.624 1.00 73.56 78 GLN A CA 1
ATOM 602 C C . GLN A 1 78 ? 0.524 -9.594 8.424 1.00 73.56 78 GLN A C 1
ATOM 604 O O . GLN A 1 78 ? 0.300 -10.230 7.394 1.00 73.56 78 GLN A O 1
ATOM 609 N N . LYS A 1 79 ? 1.246 -10.104 9.430 1.00 78.56 79 LYS A N 1
ATOM 610 C CA . LYS A 1 79 ? 1.884 -11.424 9.371 1.00 78.56 79 LYS A CA 1
ATOM 611 C C . LYS A 1 79 ? 0.861 -12.543 9.210 1.00 78.56 79 LYS A C 1
ATOM 613 O O . LYS A 1 79 ? 1.124 -13.490 8.485 1.00 78.56 79 LYS A O 1
ATOM 618 N N . SER A 1 80 ? -0.315 -12.413 9.822 1.00 82.19 80 SER A N 1
ATOM 619 C CA . SER A 1 80 ? -1.396 -13.397 9.686 1.00 82.19 80 SER A CA 1
ATOM 620 C C . SER A 1 80 ? -2.066 -13.411 8.304 1.00 82.19 80 SER A C 1
ATOM 622 O O . SER A 1 80 ? -2.735 -14.383 7.961 1.00 82.19 80 SER A O 1
ATOM 624 N N . LYS A 1 81 ? -1.927 -12.335 7.516 1.00 81.62 81 LYS A N 1
ATOM 625 C CA . LYS A 1 81 ? -2.632 -12.159 6.234 1.00 81.62 81 LYS A CA 1
ATOM 626 C C . LYS A 1 81 ? -1.721 -12.213 5.010 1.00 81.62 81 LYS A C 1
ATOM 628 O O . LYS A 1 81 ? -2.235 -12.313 3.902 1.00 81.62 81 LYS A O 1
ATOM 633 N N . 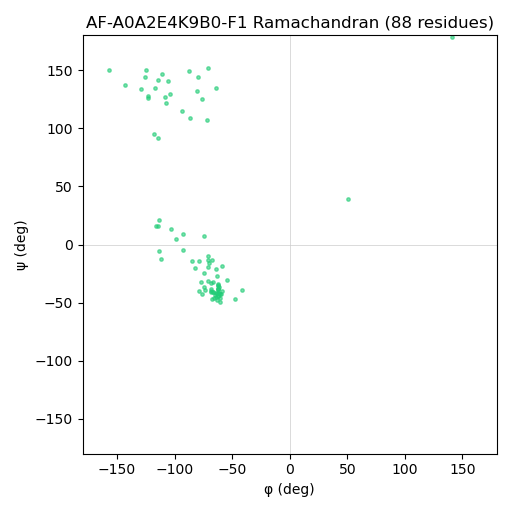ILE A 1 82 ? -0.400 -12.159 5.186 1.00 81.75 82 ILE A N 1
ATOM 634 C CA . ILE A 1 82 ? 0.545 -12.060 4.067 1.00 81.75 82 ILE A CA 1
ATOM 635 C C . ILE A 1 82 ? 0.484 -13.267 3.122 1.00 81.75 82 ILE A C 1
ATOM 637 O O . ILE A 1 82 ? 0.512 -13.072 1.911 1.00 81.75 82 ILE A O 1
ATOM 641 N N . ASP A 1 83 ? 0.310 -14.478 3.656 1.00 82.38 83 ASP A N 1
ATOM 642 C CA . ASP A 1 83 ? 0.222 -15.700 2.846 1.00 82.38 83 ASP A CA 1
ATOM 643 C C . ASP A 1 83 ? -1.052 -15.708 1.988 1.00 82.38 83 ASP A C 1
ATOM 645 O O . ASP A 1 83 ? -1.004 -16.021 0.801 1.00 82.38 83 ASP A O 1
ATOM 649 N N . ASN A 1 84 ? -2.182 -15.263 2.551 1.00 80.12 84 ASN A N 1
ATOM 650 C CA . ASN A 1 84 ? -3.436 -15.115 1.806 1.00 80.12 84 ASN A CA 1
ATOM 651 C C . ASN A 1 84 ? -3.306 -14.060 0.700 1.00 80.12 84 ASN A C 1
ATOM 653 O O . ASN A 1 84 ? -3.759 -14.277 -0.421 1.00 80.12 84 ASN A O 1
ATOM 657 N N . SER A 1 85 ? -2.651 -12.933 0.996 1.00 80.75 85 SER A N 1
ATOM 658 C CA . SER A 1 85 ? -2.367 -11.899 -0.002 1.00 80.75 85 SER A CA 1
ATOM 659 C C . SER A 1 85 ? -1.473 -12.427 -1.125 1.00 80.75 85 SER A C 1
ATOM 661 O O . SER A 1 85 ? -1.694 -12.086 -2.281 1.00 80.75 85 SER A O 1
ATOM 663 N N . ALA A 1 86 ? -0.485 -13.269 -0.807 1.00 81.44 86 ALA A N 1
ATOM 664 C CA . ALA A 1 86 ? 0.400 -13.867 -1.801 1.00 81.44 86 ALA A CA 1
ATOM 665 C C . ALA A 1 86 ? -0.342 -14.835 -2.735 1.00 81.44 86 ALA A C 1
ATOM 667 O O . ALA A 1 86 ? -0.111 -14.785 -3.938 1.00 81.44 86 ALA A O 1
ATOM 668 N N . ILE A 1 87 ? -1.262 -15.653 -2.206 1.00 83.19 87 ILE A N 1
ATOM 669 C CA . ILE A 1 87 ? -2.118 -16.546 -3.012 1.00 83.19 87 ILE A CA 1
ATOM 670 C C . ILE A 1 87 ? -3.023 -15.756 -3.965 1.00 83.19 87 ILE A C 1
ATOM 672 O O . ILE A 1 87 ? -3.327 -16.230 -5.046 1.00 83.19 87 ILE A O 1
ATOM 676 N N . LEU A 1 88 ? -3.482 -14.568 -3.570 1.00 78.81 88 LEU A N 1
ATOM 677 C CA . LEU A 1 88 ? -4.365 -13.742 -4.402 1.00 78.81 88 LEU A CA 1
ATOM 678 C C . LEU A 1 88 ? -3.613 -12.904 -5.445 1.00 78.81 88 LEU A C 1
ATOM 680 O O . LEU A 1 88 ? -4.221 -12.424 -6.400 1.00 78.81 88 LEU A O 1
ATOM 684 N N . ALA A 1 89 ? -2.317 -12.671 -5.239 1.00 78.31 89 ALA A N 1
ATOM 685 C CA . ALA A 1 89 ? -1.497 -11.829 -6.103 1.00 78.31 89 ALA A CA 1
ATOM 686 C C . ALA A 1 89 ? -0.920 -12.561 -7.326 1.00 78.31 89 ALA A C 1
ATOM 688 O O . ALA A 1 89 ? -0.439 -11.888 -8.244 1.00 78.31 89 ALA A O 1
ATOM 689 N N . PHE A 1 90 ? -0.961 -13.897 -7.332 1.00 59.12 90 PHE A N 1
ATOM 690 C CA . PHE A 1 90 ? -0.425 -14.781 -8.370 1.00 59.12 90 PHE A CA 1
ATOM 691 C C . PHE A 1 90 ? -1.433 -15.871 -8.728 1.00 59.12 90 PHE A C 1
ATOM 693 O O . PHE A 1 90 ? -1.464 -16.250 -9.920 1.00 59.12 90 PHE A O 1
#

Mean predicted aligned error: 10.61 Å

Foldseek 3Di:
DCVVVVHPDDDDDDDDDDPDPVDDDDDDDDDDLVCLVVVLVVCCVVCVVLVVDPCSCVVCVPQDSPDPVNSVVVSVVSVVCRVVSVVVRD

Radius of gyration: 15.48 Å; Cα contacts (8 Å, |Δi|>4): 27; chains: 1; bounding box: 28×34×42 Å